Protein AF-A0A7S0NS12-F1 (afdb_monomer)

Solvent-accessible surface area (backbone atoms only — not comparable to full-atom values): 7685 Å² total; per-residue (Å²): 132,83,83,82,68,91,74,90,66,55,72,68,58,45,52,53,52,49,51,52,49,24,55,40,56,76,74,55,41,82,67,61,54,75,78,67,78,67,91,68,91,48,57,59,32,40,36,46,67,47,41,32,70,58,51,67,78,52,72,87,83,45,63,76,35,58,68,46,72,55,83,28,90,47,76,89,50,46,66,65,52,48,64,79,44,43,77,80,51,62,84,40,42,78,48,67,47,46,98,78,50,66,58,40,57,56,48,54,52,53,50,50,52,64,69,64,53,69,83,76,78,86,128

Radius of gyration: 15.43 Å; Cα contacts (8 Å, |Δi|>4): 120; chains: 1; bounding box: 42×34×36 Å

Foldseek 3Di:
DPPPDDDDDDPVRLVVVLQVLLVVQVVPPVPPCVPPVPPLPAREAEEELDALVVVVVHDDDGHNHHYDDPNHPDSVCLLVVCLVCVVVPPSHHYDYDDDPCPSVVVNSVSNVVSNPPDPPDDD

Sequence (123 aa):
PLDRSPSHLTPAAFHEMLASAAACSNGAAARADVLSGRHNSQPIVLLDVRNGYESAIGHFEAEGVVTYRPPLRQFSQLPRWLEQQRASFRGRRVLMYCTGGVRCEAASVLLRDLLSRKAQCDV

Nearest PDB structures (foldseek):
  2lvb-assembly1_A  TM=2.119E-01  e=4.928E+00  synthetic construct

Structure (mmCIF, N/CA/C/O backbone):
data_AF-A0A7S0NS12-F1
#
_entry.id   AF-A0A7S0NS12-F1
#
loop_
_atom_site.group_PDB
_atom_site.id
_atom_site.type_symbol
_atom_site.label_atom_id
_atom_site.label_alt_id
_atom_site.label_comp_id
_atom_site.label_asym_id
_atom_site.label_entity_id
_atom_site.label_seq_id
_atom_site.pdbx_PDB_ins_code
_atom_site.Cartn_x
_atom_site.Cartn_y
_atom_site.Cartn_z
_atom_site.occupancy
_atom_site.B_iso_or_equiv
_atom_site.auth_seq_id
_atom_site.auth_comp_id
_atom_site.auth_asym_id
_atom_site.auth_atom_id
_atom_site.pdbx_PDB_model_num
ATOM 1 N N . PRO A 1 1 ? -18.521 18.161 0.228 1.00 39.12 1 PRO A N 1
ATOM 2 C CA . PRO A 1 1 ? -18.091 16.891 -0.409 1.00 39.12 1 PRO A CA 1
ATOM 3 C C . PRO A 1 1 ? -16.562 16.780 -0.363 1.00 39.12 1 PRO A C 1
ATOM 5 O O . PRO A 1 1 ? -15.884 17.571 -1.004 1.00 39.12 1 PRO A O 1
ATOM 8 N N . LEU A 1 2 ? -16.024 15.886 0.473 1.00 48.78 2 LEU A N 1
ATOM 9 C CA . LEU A 1 2 ? -14.577 15.681 0.588 1.00 48.78 2 LEU A CA 1
ATOM 10 C C . LEU A 1 2 ? -14.034 15.203 -0.761 1.00 48.78 2 LEU A C 1
ATOM 12 O O . LEU A 1 2 ? -14.503 14.190 -1.280 1.00 48.78 2 LEU A O 1
ATOM 16 N N . ASP A 1 3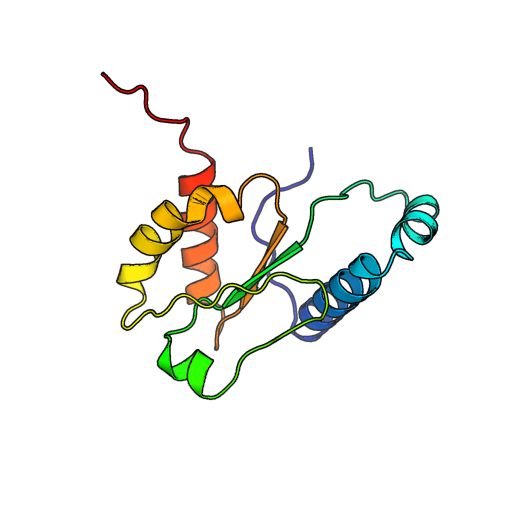 ? -13.083 15.947 -1.317 1.00 58.56 3 ASP A N 1
ATOM 17 C CA . ASP A 1 3 ? -12.350 15.552 -2.511 1.00 58.56 3 ASP A CA 1
ATOM 18 C C . ASP A 1 3 ? -11.680 14.190 -2.257 1.00 58.56 3 ASP A C 1
ATOM 20 O O . ASP A 1 3 ? -10.857 14.042 -1.353 1.00 58.56 3 ASP A O 1
ATOM 24 N N . ARG A 1 4 ? -12.115 13.162 -2.996 1.00 63.84 4 ARG A N 1
ATOM 25 C CA . ARG A 1 4 ? -11.587 11.786 -2.919 1.00 63.84 4 ARG A CA 1
ATOM 26 C C . ARG A 1 4 ? -10.524 11.527 -3.988 1.00 63.84 4 ARG A C 1
ATOM 28 O O . ARG A 1 4 ? -10.234 10.367 -4.296 1.00 63.84 4 ARG A O 1
ATOM 35 N N . SER A 1 5 ? -9.978 12.584 -4.583 1.00 68.62 5 SER A N 1
ATOM 36 C CA . SER A 1 5 ? -8.867 12.476 -5.519 1.00 68.62 5 SER A CA 1
ATOM 37 C C . SER A 1 5 ? -7.624 11.929 -4.806 1.00 68.62 5 SER A C 1
ATOM 39 O O . SER A 1 5 ? -7.412 12.215 -3.624 1.00 68.62 5 SER A O 1
ATOM 41 N N . PRO A 1 6 ? -6.793 11.117 -5.481 1.00 74.38 6 PRO A N 1
ATOM 42 C CA . PRO A 1 6 ? -5.503 10.725 -4.936 1.00 74.38 6 PRO A CA 1
ATOM 43 C C . PRO A 1 6 ? -4.663 11.970 -4.700 1.00 74.38 6 PRO A C 1
ATOM 45 O O . PRO A 1 6 ? -4.483 12.787 -5.600 1.00 74.38 6 PRO A O 1
ATOM 48 N N . SER A 1 7 ? -4.133 12.089 -3.492 1.00 84.75 7 SER A N 1
ATOM 49 C CA . SER A 1 7 ? -3.177 13.126 -3.136 1.00 84.75 7 SER A CA 1
ATOM 50 C C . SER A 1 7 ? -1.798 12.498 -2.996 1.00 84.75 7 SER A C 1
ATOM 52 O O . SER A 1 7 ? -1.625 11.592 -2.174 1.00 84.75 7 SER A O 1
ATOM 54 N N . HIS A 1 8 ? -0.815 12.998 -3.743 1.00 88.38 8 HIS A N 1
ATOM 55 C CA . HIS A 1 8 ? 0.585 12.696 -3.450 1.00 88.38 8 HIS A CA 1
ATOM 56 C C . HIS A 1 8 ? 0.986 13.332 -2.136 1.00 88.38 8 HIS A C 1
ATOM 58 O O . HIS A 1 8 ? 0.721 14.510 -1.898 1.00 88.38 8 HIS A O 1
ATOM 64 N N . LEU A 1 9 ? 1.636 12.542 -1.292 1.00 92.19 9 LEU A N 1
ATOM 65 C CA . LEU A 1 9 ? 2.202 13.011 -0.040 1.00 92.19 9 LEU A CA 1
ATOM 66 C C . LEU A 1 9 ? 3.713 13.110 -0.192 1.00 92.19 9 LEU A C 1
ATOM 68 O O . LEU A 1 9 ? 4.348 12.248 -0.803 1.00 92.19 9 LEU A O 1
ATOM 72 N N . THR A 1 10 ? 4.294 14.145 0.407 1.00 92.31 10 THR A N 1
ATOM 73 C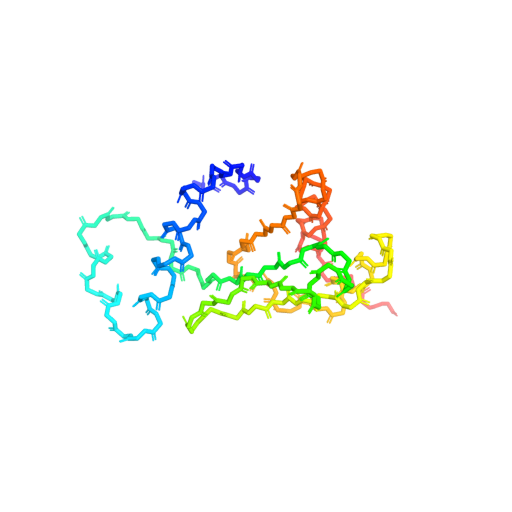 CA . THR A 1 10 ? 5.736 14.160 0.641 1.00 92.31 10 THR A CA 1
ATOM 74 C C . THR A 1 10 ? 6.095 13.036 1.620 1.00 92.31 10 THR A C 1
ATOM 76 O O . THR A 1 10 ? 5.242 12.624 2.414 1.00 92.31 10 THR A O 1
ATOM 79 N N . PRO A 1 11 ? 7.347 12.548 1.626 1.00 93.06 11 PRO A N 1
ATOM 80 C CA . PRO A 1 11 ? 7.774 11.546 2.600 1.00 93.06 11 PRO A CA 1
ATOM 81 C C . PRO A 1 11 ? 7.472 11.960 4.048 1.00 93.06 11 PRO A C 1
ATOM 83 O O . PRO A 1 11 ? 6.914 11.172 4.804 1.00 93.06 11 PRO A O 1
ATOM 86 N N . ALA A 1 12 ? 7.742 13.218 4.413 1.00 93.56 12 ALA A N 1
ATOM 87 C CA . ALA A 1 12 ? 7.439 13.742 5.745 1.00 93.56 12 ALA A CA 1
ATOM 88 C C . ALA A 1 12 ? 5.937 13.661 6.072 1.00 93.56 12 ALA A C 1
ATOM 90 O O . ALA A 1 12 ? 5.562 13.072 7.083 1.00 93.56 12 ALA A O 1
ATOM 91 N N . ALA A 1 13 ? 5.072 14.143 5.172 1.00 92.50 13 ALA A N 1
ATOM 92 C CA . ALA A 1 13 ? 3.623 14.098 5.369 1.00 92.50 13 ALA A CA 1
ATOM 93 C C . ALA A 1 13 ? 3.079 12.659 5.442 1.00 92.50 13 ALA A C 1
ATOM 95 O O . ALA A 1 13 ? 2.125 12.383 6.169 1.00 92.50 13 ALA A O 1
ATOM 96 N N . PHE A 1 14 ? 3.684 11.724 4.702 1.00 93.38 14 PHE A N 1
ATOM 97 C CA . PHE A 1 14 ? 3.353 10.303 4.784 1.00 93.38 14 PHE A CA 1
ATOM 98 C C . PHE A 1 14 ? 3.677 9.734 6.170 1.00 93.38 14 PHE A C 1
ATOM 100 O O . PHE A 1 14 ? 2.823 9.090 6.781 1.00 93.38 14 PHE A O 1
ATOM 107 N N . HIS A 1 15 ? 4.882 10.000 6.683 1.00 92.25 15 HIS A N 1
ATOM 108 C CA . HIS A 1 15 ? 5.299 9.546 8.009 1.00 92.25 15 HIS A CA 1
ATOM 109 C C . HIS A 1 15 ? 4.449 10.164 9.125 1.00 92.25 15 HIS A C 1
ATOM 111 O O . HIS A 1 15 ? 4.010 9.440 10.015 1.00 92.25 15 HIS A O 1
ATOM 117 N N . GLU A 1 16 ? 4.141 11.461 9.049 1.00 91.31 16 GLU A N 1
ATOM 118 C CA . GLU A 1 16 ? 3.244 12.140 9.993 1.00 91.31 16 GLU A CA 1
ATOM 119 C C . GLU A 1 16 ? 1.845 11.517 10.001 1.00 91.31 16 GLU A C 1
ATOM 121 O O . GLU A 1 16 ? 1.277 11.262 11.065 1.00 91.31 16 GLU A O 1
ATOM 126 N N . MET A 1 17 ? 1.291 11.224 8.821 1.00 90.00 17 MET A N 1
ATOM 127 C CA . MET A 1 17 ? -0.026 10.603 8.702 1.00 90.00 17 MET A CA 1
ATOM 128 C C . MET A 1 17 ? -0.037 9.175 9.250 1.00 90.00 17 MET A C 1
ATOM 130 O O . MET A 1 17 ? -0.979 8.800 9.948 1.00 90.00 17 MET A O 1
ATOM 134 N N . LEU A 1 18 ? 1.003 8.390 8.960 1.00 91.31 18 LEU A N 1
ATOM 135 C CA . LEU A 1 18 ? 1.134 7.024 9.457 1.00 91.31 18 LEU A CA 1
ATOM 136 C C . LEU A 1 18 ? 1.316 6.993 10.985 1.00 91.31 18 LEU A C 1
ATOM 138 O O . LEU A 1 18 ? 0.664 6.200 11.660 1.00 91.31 18 LEU A O 1
ATOM 142 N N . ALA A 1 19 ? 2.128 7.898 11.538 1.00 89.81 19 ALA A N 1
ATOM 143 C CA . ALA A 1 19 ? 2.322 8.039 12.981 1.00 89.81 19 ALA A CA 1
ATOM 144 C C . ALA A 1 19 ? 1.042 8.505 13.690 1.00 89.81 19 ALA A C 1
ATOM 146 O O . ALA A 1 19 ? 0.670 7.964 14.731 1.00 89.81 19 ALA A O 1
ATOM 147 N N . SER A 1 20 ? 0.322 9.459 13.092 1.00 87.31 20 SER A N 1
ATOM 148 C CA . SER A 1 20 ? -0.973 9.916 13.605 1.00 87.31 20 SER A CA 1
ATOM 149 C C . SER A 1 20 ? -1.985 8.771 13.634 1.00 87.31 20 SER A C 1
ATOM 151 O O . SER A 1 20 ? -2.675 8.586 14.633 1.00 87.31 20 SER A O 1
ATOM 153 N N . ALA A 1 21 ? -2.045 7.961 12.571 1.00 86.69 21 ALA A N 1
ATOM 154 C CA . ALA A 1 21 ? -2.919 6.793 12.504 1.00 86.69 21 ALA A CA 1
ATOM 155 C C . ALA A 1 21 ? -2.587 5.755 13.590 1.00 86.69 21 ALA A C 1
ATOM 157 O O . ALA A 1 21 ? -3.501 5.228 14.223 1.00 86.69 21 ALA A O 1
ATOM 158 N N . ALA A 1 22 ? -1.297 5.519 13.848 1.00 85.06 22 ALA A N 1
ATOM 159 C CA . ALA A 1 22 ? -0.852 4.616 14.904 1.00 85.06 22 ALA A CA 1
ATOM 160 C C . ALA A 1 22 ? -1.271 5.108 16.298 1.00 85.06 22 ALA A C 1
ATOM 162 O O . ALA A 1 22 ? -1.865 4.359 17.071 1.00 85.06 22 ALA A O 1
ATOM 163 N N . ALA A 1 23 ? -1.076 6.398 16.590 1.00 78.56 23 ALA A N 1
ATOM 164 C CA . ALA A 1 23 ? -1.477 7.002 17.862 1.00 78.56 23 ALA A CA 1
ATOM 165 C C . ALA A 1 23 ? -2.998 6.941 18.111 1.00 78.56 23 ALA A C 1
ATOM 167 O O . ALA A 1 23 ? -3.444 6.879 19.259 1.00 78.56 23 ALA A O 1
ATOM 168 N N . CYS A 1 24 ? -3.809 6.926 17.046 1.00 64.31 24 CYS A N 1
ATOM 169 C CA . CYS A 1 24 ? -5.265 6.861 17.157 1.00 64.31 24 CYS A CA 1
ATOM 170 C C . CYS A 1 24 ? -5.795 5.495 17.611 1.00 64.31 24 CYS A C 1
ATOM 172 O O . CYS A 1 24 ? -6.876 5.432 18.200 1.00 64.31 24 CYS A O 1
ATOM 174 N N . SER A 1 25 ? -5.050 4.418 17.362 1.00 59.50 25 SER A N 1
ATOM 175 C CA . SER A 1 25 ? -5.470 3.046 17.670 1.00 59.50 25 SER A CA 1
ATOM 176 C C . SER A 1 25 ? -5.471 2.717 19.174 1.00 59.50 25 SER A C 1
ATOM 178 O O . SER A 1 25 ? -6.257 1.882 19.615 1.00 59.50 25 SER A O 1
ATOM 180 N N . ASN A 1 26 ? -4.697 3.456 19.979 1.00 51.47 26 ASN A N 1
ATOM 181 C CA . ASN A 1 26 ? -4.532 3.246 21.425 1.00 51.47 26 ASN A CA 1
ATOM 182 C C . ASN A 1 26 ? -5.544 4.027 22.297 1.00 51.47 26 ASN A C 1
ATOM 184 O O . ASN A 1 26 ? -5.263 4.382 23.439 1.00 51.47 26 ASN A O 1
ATOM 188 N N . GLY A 1 27 ? -6.740 4.323 21.772 1.00 46.84 27 GLY A N 1
ATOM 189 C CA . GLY A 1 27 ? -7.849 4.925 22.535 1.00 46.84 27 GLY A CA 1
ATOM 190 C C . GLY A 1 27 ? -7.734 6.430 22.836 1.00 46.84 27 GLY A C 1
ATOM 191 O O . GLY A 1 27 ? -8.658 7.009 23.404 1.00 46.84 27 GLY A O 1
ATOM 192 N N . ALA A 1 28 ? -6.651 7.100 22.426 1.00 46.12 28 ALA A N 1
ATOM 193 C CA . ALA A 1 28 ? -6.423 8.523 22.708 1.00 46.12 28 ALA A CA 1
ATOM 194 C C . ALA A 1 28 ? -7.060 9.494 21.685 1.00 46.12 28 ALA A C 1
ATOM 196 O O . ALA A 1 28 ? -7.269 10.670 21.991 1.00 46.12 28 ALA A O 1
ATOM 197 N N . ALA A 1 29 ? -7.412 9.031 20.480 1.00 47.81 29 ALA A N 1
ATOM 198 C CA . ALA A 1 29 ? -7.855 9.919 19.397 1.00 47.81 29 ALA A CA 1
ATOM 199 C C . ALA A 1 29 ? -9.301 10.412 19.478 1.00 47.81 29 ALA A C 1
ATOM 201 O O . ALA A 1 29 ? -9.632 11.395 18.823 1.00 47.81 29 ALA A O 1
ATOM 202 N N . ALA A 1 30 ? -10.144 9.835 20.337 1.00 46.50 30 ALA A N 1
ATOM 203 C CA . ALA A 1 30 ? -11.478 10.390 20.561 1.00 46.50 30 ALA A CA 1
ATOM 204 C C . ALA A 1 30 ? -11.440 11.803 21.193 1.00 46.50 30 ALA A C 1
ATOM 206 O O . ALA A 1 30 ? -12.425 12.530 21.103 1.00 46.50 30 ALA A O 1
ATOM 207 N N . ARG A 1 31 ? -10.322 12.219 21.824 1.00 41.41 31 ARG A N 1
ATOM 208 C CA . ARG A 1 31 ? -10.216 13.524 22.516 1.00 41.41 31 ARG A CA 1
ATOM 209 C C . ARG A 1 31 ? -9.533 14.633 21.710 1.00 41.41 31 ARG A C 1
ATOM 211 O O . ARG A 1 31 ? -9.839 15.795 21.952 1.00 41.41 31 ARG A O 1
ATOM 218 N N . ALA A 1 32 ? -8.650 14.313 20.764 1.00 46.41 32 ALA A N 1
ATOM 219 C CA . ALA A 1 32 ? -7.971 15.331 19.949 1.00 46.41 32 ALA A CA 1
ATOM 220 C C . ALA A 1 32 ? -8.832 15.822 18.766 1.00 46.41 32 ALA A C 1
ATOM 222 O O . ALA A 1 32 ? -8.734 16.982 18.367 1.00 46.41 32 ALA A O 1
ATOM 223 N N . ASP A 1 33 ? -9.728 14.971 18.255 1.00 45.09 33 ASP A N 1
ATOM 224 C CA . ASP A 1 33 ? -10.567 15.267 17.082 1.00 45.09 33 ASP A CA 1
ATOM 225 C C . ASP A 1 33 ? -11.656 16.326 17.358 1.00 45.09 33 ASP A C 1
ATOM 227 O O . ASP A 1 33 ? -12.122 17.009 16.445 1.00 45.09 33 ASP A O 1
ATOM 231 N N . VAL A 1 34 ? -12.010 16.544 18.633 1.00 49.12 34 VAL A N 1
ATOM 232 C CA . VAL A 1 34 ? -12.976 17.578 19.057 1.00 49.12 34 VAL A CA 1
ATOM 233 C C . VAL A 1 34 ? -12.430 18.999 18.841 1.00 49.12 34 VAL A C 1
ATOM 235 O O . VAL A 1 34 ? -13.210 19.925 18.636 1.00 49.12 34 VAL A O 1
ATOM 238 N N . LEU A 1 35 ? -11.104 19.192 18.826 1.00 49.16 35 LEU A N 1
ATOM 239 C CA . LEU A 1 35 ? -10.487 20.523 18.727 1.00 49.16 35 LEU A CA 1
ATOM 240 C C . LEU A 1 35 ? -10.194 20.995 17.293 1.00 49.16 35 LEU A C 1
ATOM 242 O O . LEU A 1 35 ? -9.990 22.188 17.096 1.00 49.16 35 LEU A O 1
ATOM 246 N N . SER A 1 36 ? -10.173 20.108 16.289 1.00 52.16 36 SER A N 1
ATOM 247 C CA . SER A 1 36 ? -9.740 20.461 14.918 1.00 52.16 36 SER A CA 1
ATOM 248 C C . SER A 1 36 ? -10.834 20.417 13.843 1.00 52.16 36 SER A C 1
ATOM 250 O O . SER A 1 36 ? -10.540 20.672 12.675 1.00 52.16 36 SER A O 1
ATOM 252 N N . GLY A 1 37 ? -12.093 20.113 14.186 1.00 42.28 37 GLY A N 1
ATOM 253 C CA . GLY A 1 37 ? -13.239 20.224 13.262 1.00 42.28 37 GLY A CA 1
ATOM 254 C C . GLY A 1 37 ? -13.153 19.372 11.983 1.00 42.28 37 GLY A C 1
ATOM 255 O O . GLY A 1 37 ? -13.961 19.538 11.069 1.00 42.28 37 GLY A O 1
ATOM 256 N N . ARG A 1 38 ? -12.190 18.447 11.886 1.00 47.00 38 ARG A N 1
ATOM 257 C CA . ARG A 1 38 ? -11.988 17.563 10.733 1.00 47.00 38 ARG A CA 1
ATOM 258 C C . ARG A 1 38 ? -12.593 16.199 11.020 1.00 47.00 38 ARG A C 1
ATOM 260 O O . ARG A 1 38 ? -11.902 15.232 11.290 1.00 47.00 38 ARG A O 1
ATOM 267 N N . HIS A 1 39 ? -13.910 16.128 10.891 1.00 47.03 39 HIS A N 1
ATOM 268 C CA . HIS A 1 39 ? -14.683 14.898 11.029 1.00 47.03 39 HIS A CA 1
ATOM 269 C C . HIS A 1 39 ? -14.436 13.956 9.831 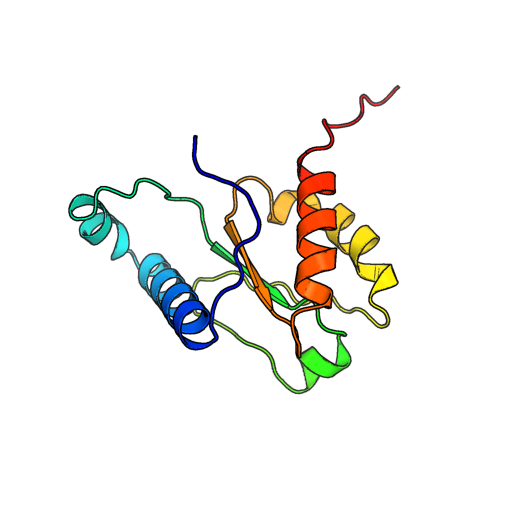1.00 47.03 39 HIS A C 1
ATOM 271 O O . HIS A 1 39 ? -15.253 13.862 8.915 1.00 47.03 39 HIS A O 1
ATOM 277 N N . ASN A 1 40 ? -13.292 13.273 9.780 1.00 51.16 40 ASN A N 1
ATOM 278 C CA . ASN A 1 40 ? -13.078 12.199 8.807 1.00 51.16 40 ASN A CA 1
ATOM 279 C C . ASN A 1 40 ? -12.463 10.971 9.479 1.00 51.16 40 ASN A C 1
ATOM 281 O O . ASN A 1 40 ? -11.346 10.552 9.185 1.00 51.16 40 ASN A O 1
ATOM 285 N N . SER A 1 41 ? -13.256 10.402 10.379 1.00 60.75 41 SER A N 1
ATOM 286 C CA . SER A 1 41 ? -13.023 9.220 11.208 1.00 60.75 41 SER A CA 1
ATOM 287 C C . SER A 1 41 ? -13.040 7.899 10.418 1.00 60.75 41 SER A C 1
ATOM 289 O O . SER A 1 41 ? -13.588 6.896 10.868 1.00 60.75 41 SER A O 1
ATOM 291 N N . GLN A 1 42 ? -12.468 7.881 9.209 1.00 78.56 42 GLN A N 1
ATOM 292 C CA . GLN A 1 42 ? -12.308 6.637 8.454 1.00 78.56 42 GLN A CA 1
ATOM 293 C C . GLN A 1 42 ? -11.021 5.937 8.903 1.00 78.56 42 GLN A C 1
ATOM 295 O O . GLN A 1 42 ? -9.967 6.581 8.915 1.00 78.56 42 GLN A O 1
ATOM 300 N N . PRO A 1 43 ? -11.063 4.632 9.226 1.00 86.94 43 PRO A N 1
ATOM 301 C CA . PRO A 1 43 ? -9.865 3.896 9.602 1.00 86.94 43 PRO A CA 1
ATOM 302 C C . PRO A 1 43 ? -8.858 3.915 8.451 1.00 86.94 43 PRO A C 1
ATOM 304 O O . PRO A 1 43 ? -9.220 3.726 7.282 1.00 86.94 43 PRO A O 1
ATOM 307 N N . ILE A 1 44 ? -7.594 4.159 8.789 1.00 91.38 44 ILE A N 1
ATOM 308 C CA . ILE A 1 44 ? -6.494 4.148 7.828 1.00 91.38 44 ILE A CA 1
ATOM 309 C C . ILE A 1 44 ? -5.971 2.719 7.689 1.00 91.38 44 ILE A C 1
ATOM 311 O O . ILE A 1 44 ? -5.801 2.006 8.676 1.00 91.38 44 ILE A O 1
ATOM 315 N N . VAL A 1 45 ? -5.714 2.305 6.452 1.00 94.56 45 VAL A N 1
ATOM 316 C CA . VAL A 1 45 ? -4.978 1.076 6.136 1.00 94.56 45 VAL A CA 1
ATOM 317 C C . VAL A 1 45 ? -3.765 1.412 5.294 1.00 94.56 45 VAL A C 1
ATOM 319 O O . VAL A 1 45 ? -3.817 2.318 4.460 1.00 94.56 45 VAL A O 1
ATOM 322 N N . LEU A 1 46 ? -2.692 0.662 5.500 1.00 96.31 46 LEU A N 1
ATOM 323 C CA . LEU A 1 46 ? -1.456 0.797 4.753 1.00 96.31 46 LEU A CA 1
ATOM 324 C C . LEU A 1 46 ? -1.391 -0.277 3.659 1.00 96.31 46 LEU A C 1
ATOM 326 O O . LEU A 1 46 ? -1.692 -1.441 3.912 1.00 96.31 46 LEU A O 1
ATOM 330 N N . LEU A 1 47 ? -1.012 0.100 2.441 1.00 97.06 47 LEU A N 1
ATOM 331 C CA . LEU A 1 47 ? -0.890 -0.800 1.295 1.00 97.06 47 LEU A CA 1
ATOM 332 C C . LEU A 1 47 ? 0.485 -0.645 0.632 1.00 97.06 47 LEU A C 1
ATOM 334 O O . LEU A 1 47 ? 0.777 0.375 0.005 1.00 97.06 47 LEU A O 1
ATOM 338 N N . ASP A 1 48 ? 1.314 -1.681 0.727 1.00 97.56 48 ASP A N 1
ATOM 339 C CA . ASP A 1 48 ? 2.558 -1.78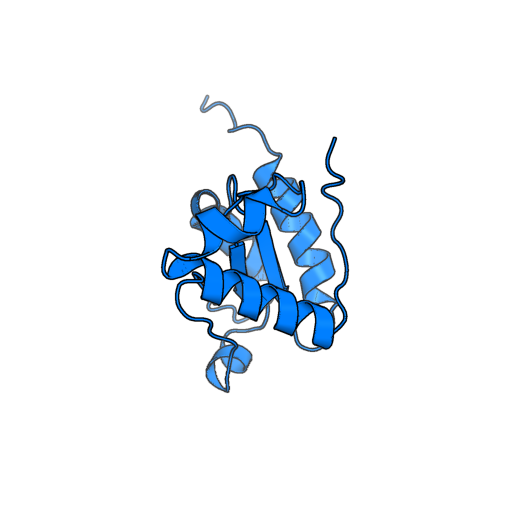3 -0.037 1.00 97.56 48 ASP A CA 1
ATOM 340 C C . ASP A 1 48 ? 2.225 -2.271 -1.451 1.00 97.56 48 ASP A C 1
ATOM 342 O O . ASP A 1 48 ? 1.797 -3.407 -1.622 1.00 97.56 48 ASP A O 1
ATOM 346 N N . VAL A 1 49 ? 2.384 -1.433 -2.478 1.00 96.88 49 VAL A N 1
ATO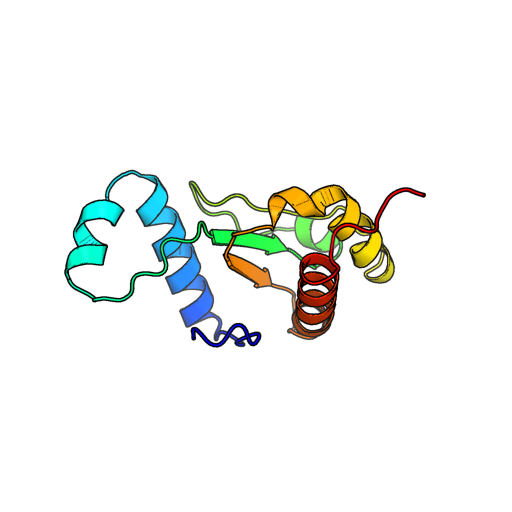M 347 C CA . VAL A 1 49 ? 2.112 -1.834 -3.878 1.00 96.88 49 VAL A CA 1
ATOM 348 C C . VAL A 1 49 ? 3.379 -2.273 -4.619 1.00 96.88 49 VAL A C 1
ATOM 350 O O . VAL A 1 49 ? 3.400 -2.331 -5.854 1.00 96.88 49 VAL A O 1
ATOM 353 N N . ARG A 1 50 ? 4.467 -2.540 -3.888 1.00 97.38 50 ARG A N 1
ATOM 354 C CA . ARG A 1 50 ? 5.692 -3.092 -4.467 1.00 97.38 50 ARG A CA 1
ATOM 355 C C . ARG A 1 50 ? 5.555 -4.586 -4.755 1.00 97.38 50 ARG A C 1
ATOM 357 O O . ARG A 1 50 ? 4.570 -5.230 -4.401 1.00 97.38 50 ARG A O 1
ATOM 364 N N . ASN A 1 51 ? 6.552 -5.142 -5.439 1.00 96.31 51 ASN A N 1
ATOM 365 C CA . ASN A 1 51 ? 6.633 -6.585 -5.605 1.00 96.31 51 ASN A CA 1
ATOM 366 C C . ASN A 1 51 ? 6.983 -7.242 -4.264 1.00 96.31 51 ASN A C 1
ATOM 368 O O . ASN A 1 51 ? 7.693 -6.663 -3.441 1.00 96.31 51 ASN A O 1
ATOM 372 N N . GLY A 1 52 ? 6.561 -8.492 -4.077 1.00 96.62 52 GLY A N 1
ATOM 373 C CA . GLY A 1 52 ? 6.757 -9.224 -2.828 1.00 96.62 52 GLY A CA 1
ATOM 374 C C . GLY A 1 52 ? 8.227 -9.354 -2.418 1.00 96.62 52 GLY A C 1
ATOM 375 O O . GLY A 1 52 ? 8.522 -9.330 -1.228 1.00 96.62 52 GLY A O 1
ATOM 376 N N . TYR A 1 53 ? 9.159 -9.415 -3.378 1.00 95.75 53 TYR A N 1
ATOM 377 C CA . TYR A 1 53 ? 10.593 -9.445 -3.069 1.00 95.75 53 TYR A CA 1
ATOM 378 C C . TYR A 1 53 ? 11.099 -8.119 -2.475 1.00 95.75 53 TYR A C 1
ATOM 380 O O . TYR A 1 53 ? 11.958 -8.142 -1.602 1.00 95.75 53 TYR A O 1
ATOM 388 N N . GLU A 1 54 ? 10.553 -6.968 -2.887 1.00 96.69 54 GLU A N 1
ATOM 389 C CA . GLU A 1 54 ? 10.918 -5.660 -2.318 1.00 96.69 54 GLU A CA 1
ATOM 390 C C . GLU A 1 54 ? 10.391 -5.542 -0.884 1.00 96.69 54 GLU A C 1
ATOM 392 O O . GLU A 1 54 ? 11.100 -5.077 0.006 1.00 96.69 54 GLU A O 1
ATOM 397 N N . SER A 1 55 ? 9.160 -6.004 -0.649 1.00 96.69 55 SER A N 1
ATOM 398 C CA . SER A 1 55 ? 8.539 -6.021 0.679 1.00 96.69 55 SER A CA 1
ATOM 399 C C . SER A 1 55 ? 9.181 -7.028 1.637 1.00 96.69 55 SER A C 1
ATOM 401 O O . SER A 1 55 ? 9.114 -6.834 2.851 1.00 96.69 55 SER A O 1
ATOM 403 N N . ALA A 1 56 ? 9.777 -8.103 1.111 1.00 96.00 56 ALA A N 1
ATOM 404 C CA . ALA A 1 56 ? 10.503 -9.099 1.897 1.00 96.00 56 ALA A CA 1
ATOM 405 C C . ALA A 1 56 ? 11.842 -8.566 2.425 1.00 96.00 56 ALA A C 1
ATOM 407 O O . ALA A 1 56 ? 12.246 -8.948 3.517 1.00 96.00 56 ALA A O 1
ATOM 408 N N . ILE A 1 57 ? 12.498 -7.665 1.683 1.00 96.38 57 ILE A N 1
ATOM 409 C CA . ILE A 1 57 ? 13.716 -6.977 2.145 1.00 96.38 57 ILE A CA 1
ATOM 410 C C . ILE A 1 57 ? 13.388 -6.033 3.310 1.00 96.38 57 ILE A C 1
ATOM 412 O O . ILE A 1 57 ? 14.152 -5.928 4.263 1.00 96.38 57 ILE A O 1
ATOM 416 N N . GLY A 1 58 ? 12.243 -5.352 3.242 1.00 95.31 58 GLY A N 1
ATOM 417 C CA . GLY A 1 58 ? 11.759 -4.475 4.302 1.00 95.31 58 GLY A CA 1
ATOM 418 C C . GLY A 1 58 ? 10.496 -3.739 3.879 1.00 95.31 58 GLY A C 1
ATOM 419 O O . GLY A 1 58 ? 10.244 -3.544 2.688 1.00 95.31 58 GLY A O 1
ATOM 420 N N . HIS A 1 59 ? 9.680 -3.336 4.843 1.00 95.88 59 HIS A N 1
ATOM 421 C CA . HIS A 1 59 ? 8.416 -2.639 4.618 1.00 95.88 59 HIS A CA 1
ATOM 422 C C . HIS A 1 59 ? 8.069 -1.774 5.828 1.00 95.88 59 HIS A C 1
ATOM 424 O O . HIS A 1 59 ? 8.659 -1.926 6.895 1.00 95.88 59 HIS A O 1
ATOM 430 N N . PHE A 1 60 ? 7.129 -0.851 5.644 1.00 95.25 60 PHE A N 1
ATOM 431 C CA . PHE A 1 60 ? 6.626 -0.048 6.748 1.00 95.25 60 PHE A CA 1
ATOM 432 C C . PHE A 1 60 ? 5.611 -0.850 7.556 1.00 95.25 60 PHE A C 1
ATOM 434 O O . PHE A 1 60 ? 4.745 -1.514 6.988 1.00 95.25 60 PHE A O 1
ATOM 441 N N . GLU A 1 61 ? 5.698 -0.727 8.873 1.00 92.19 61 GLU A N 1
ATOM 442 C CA . GLU A 1 61 ? 4.697 -1.202 9.818 1.00 92.19 61 GLU A CA 1
ATOM 443 C C . GLU A 1 61 ? 4.370 -0.063 10.780 1.00 92.19 61 GLU A C 1
ATOM 445 O O . GLU A 1 61 ? 5.217 0.782 11.080 1.00 92.19 61 GLU A O 1
ATOM 450 N N . ALA A 1 62 ? 3.125 -0.021 11.238 1.00 89.69 62 ALA A N 1
ATOM 451 C CA . ALA A 1 62 ? 2.678 0.937 12.230 1.00 89.69 62 ALA A CA 1
ATOM 452 C C . ALA A 1 62 ? 1.674 0.257 13.157 1.00 89.69 62 ALA A C 1
ATOM 454 O O . ALA A 1 62 ? 0.744 -0.411 12.700 1.00 89.69 62 ALA A O 1
ATOM 455 N N . GLU A 1 63 ? 1.885 0.409 14.460 1.00 89.06 63 GLU A N 1
ATOM 456 C CA . GLU A 1 63 ? 1.054 -0.225 15.478 1.00 89.06 63 GLU A CA 1
ATOM 457 C C . GLU A 1 63 ? -0.411 0.200 15.322 1.00 89.06 63 GLU A C 1
ATOM 459 O O . GLU A 1 63 ? -0.716 1.371 15.101 1.00 89.06 63 GLU A O 1
ATOM 464 N N . GLY A 1 64 ? -1.321 -0.775 15.355 1.00 86.38 64 GLY A N 1
ATOM 465 C CA . GLY A 1 64 ? -2.756 -0.540 15.189 1.00 86.38 64 GLY A CA 1
ATOM 466 C C . GLY A 1 64 ? -3.206 -0.081 13.796 1.00 86.38 64 GLY A C 1
ATOM 467 O O . GLY A 1 64 ? -4.395 0.172 13.597 1.00 86.38 64 GLY A O 1
ATOM 468 N N . VAL A 1 65 ? -2.305 -0.033 12.807 1.00 92.50 65 VAL A N 1
ATOM 469 C CA . VAL A 1 65 ? -2.640 0.191 11.395 1.00 92.50 65 VAL A CA 1
ATOM 470 C C . VAL A 1 65 ? -2.489 -1.118 10.630 1.00 92.50 65 VAL A C 1
ATOM 472 O O . VAL A 1 65 ? -1.401 -1.679 10.503 1.00 92.50 65 VAL A O 1
ATOM 475 N N . VAL A 1 66 ? -3.593 -1.607 10.062 1.00 93.94 66 VAL A N 1
ATOM 476 C CA . VAL A 1 66 ? -3.555 -2.820 9.237 1.00 93.94 66 VAL A CA 1
ATOM 477 C C . VAL A 1 66 ? -2.734 -2.550 7.980 1.00 93.94 66 VAL A C 1
ATOM 479 O O . VAL A 1 66 ? -3.063 -1.652 7.200 1.00 93.94 66 VAL A O 1
ATOM 482 N N . THR A 1 67 ? -1.694 -3.360 7.778 1.00 95.19 67 THR A N 1
ATOM 483 C CA . THR A 1 67 ? -0.790 -3.265 6.631 1.00 95.19 67 THR A CA 1
ATOM 484 C C . THR A 1 67 ? -0.988 -4.448 5.691 1.00 95.19 67 THR A C 1
ATOM 486 O O . THR A 1 67 ? -0.855 -5.606 6.083 1.00 95.19 67 THR A O 1
ATOM 489 N N . TYR A 1 68 ? -1.280 -4.156 4.428 1.00 97.00 68 TYR A N 1
ATOM 490 C CA . TYR A 1 68 ? -1.414 -5.139 3.364 1.00 97.00 68 TYR A CA 1
ATOM 491 C C . TYR A 1 68 ? -0.165 -5.156 2.487 1.00 97.00 68 TYR A C 1
ATOM 493 O O . TYR A 1 68 ? 0.247 -4.128 1.950 1.00 97.00 68 TYR A O 1
ATOM 501 N N . ARG A 1 69 ? 0.404 -6.352 2.307 1.00 96.69 69 ARG A N 1
ATOM 502 C CA . ARG A 1 69 ? 1.564 -6.615 1.445 1.00 96.69 69 ARG A CA 1
ATOM 503 C C . ARG A 1 69 ? 1.211 -7.716 0.449 1.00 96.69 69 ARG A C 1
ATOM 505 O O . ARG A 1 69 ? 1.353 -8.898 0.767 1.00 96.69 69 ARG A O 1
ATOM 512 N N . PRO A 1 70 ? 0.681 -7.360 -0.727 1.00 96.00 70 PRO A N 1
ATOM 513 C CA . PRO A 1 70 ? 0.326 -8.322 -1.754 1.00 96.00 70 PRO A CA 1
ATOM 514 C C . PRO A 1 70 ? 1.578 -9.101 -2.203 1.00 96.00 70 PRO A C 1
ATOM 516 O O . PRO A 1 70 ? 2.600 -8.486 -2.511 1.00 96.00 70 PRO A O 1
ATOM 519 N N . PRO A 1 71 ? 1.539 -10.444 -2.278 1.00 95.62 71 PRO A N 1
ATOM 520 C CA . PRO A 1 71 ? 2.688 -11.254 -2.683 1.00 95.62 71 PRO A CA 1
ATOM 521 C C . PRO A 1 71 ? 2.867 -11.247 -4.214 1.00 95.62 71 PRO A C 1
ATOM 523 O O . PRO 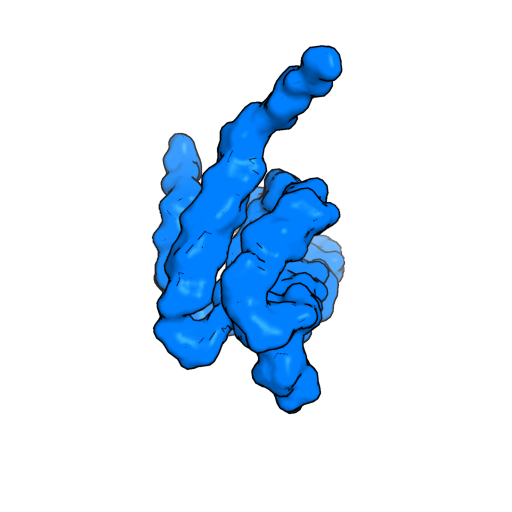A 1 71 ? 2.812 -12.286 -4.872 1.00 95.62 71 PRO A O 1
A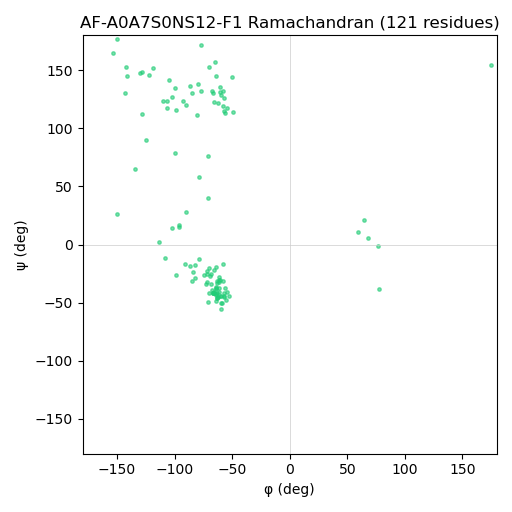TOM 526 N N . LEU A 1 72 ? 3.036 -10.061 -4.808 1.00 95.50 72 LEU A N 1
ATOM 527 C CA . LEU A 1 72 ? 3.118 -9.892 -6.261 1.00 95.50 72 LEU A CA 1
ATOM 528 C C . LEU A 1 72 ? 4.490 -10.316 -6.778 1.00 95.50 72 LEU A C 1
ATOM 530 O O . LEU A 1 72 ? 5.521 -9.856 -6.286 1.00 95.50 72 LEU A O 1
ATOM 534 N N . ARG A 1 73 ? 4.510 -11.122 -7.839 1.00 96.44 73 ARG A N 1
ATOM 535 C CA . ARG A 1 73 ? 5.703 -11.276 -8.685 1.00 96.44 73 ARG A CA 1
ATOM 536 C C . ARG A 1 73 ? 5.771 -10.189 -9.754 1.00 96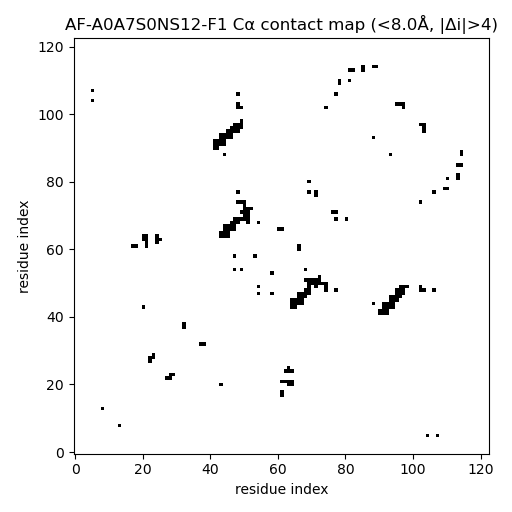.44 73 ARG A C 1
ATOM 538 O O . ARG A 1 73 ? 6.860 -9.801 -10.158 1.00 96.44 73 ARG A O 1
ATOM 545 N N . GLN A 1 74 ? 4.611 -9.728 -10.219 1.00 95.50 74 GLN A N 1
ATOM 546 C CA . GLN A 1 74 ? 4.469 -8.704 -11.251 1.00 95.50 74 GLN A CA 1
ATOM 547 C C . GLN A 1 74 ? 3.303 -7.775 -10.905 1.00 95.50 74 GLN A C 1
ATOM 549 O O . GLN A 1 74 ? 2.269 -8.229 -10.415 1.00 95.50 74 GLN A O 1
ATOM 554 N N . PHE A 1 75 ? 3.427 -6.485 -11.226 1.00 95.12 75 PHE A N 1
ATOM 555 C CA . PHE A 1 75 ? 2.389 -5.487 -10.937 1.00 95.12 75 PHE A CA 1
ATOM 556 C C . PHE A 1 75 ? 1.042 -5.791 -11.619 1.00 95.12 75 PHE A C 1
ATOM 558 O O . PHE A 1 75 ? -0.010 -5.508 -11.055 1.00 95.12 75 PHE A O 1
ATOM 565 N N . SER A 1 76 ? 1.053 -6.443 -12.785 1.00 95.56 76 SER A N 1
ATOM 566 C CA . SER A 1 76 ? -0.151 -6.896 -13.504 1.00 95.56 76 SER A CA 1
ATOM 567 C C . SER A 1 76 ? -1.045 -7.844 -12.691 1.00 95.56 76 SER A C 1
ATOM 569 O O . SER A 1 76 ? -2.211 -8.028 -13.028 1.00 95.56 76 SER A O 1
ATOM 571 N N . GLN A 1 77 ? -0.526 -8.434 -11.611 1.00 97.12 77 GLN A N 1
ATOM 572 C CA . GLN A 1 77 ? -1.272 -9.304 -10.700 1.00 97.12 77 GLN A CA 1
ATOM 573 C C . GLN A 1 77 ? -2.074 -8.517 -9.651 1.00 97.12 77 GLN A C 1
ATOM 575 O O . GLN A 1 77 ? -3.005 -9.066 -9.057 1.00 97.12 77 GLN A O 1
ATOM 580 N N . LEU A 1 78 ? -1.747 -7.235 -9.433 1.00 96.69 78 LEU A N 1
ATOM 581 C CA . LEU A 1 78 ? -2.383 -6.386 -8.425 1.00 96.69 78 LEU A CA 1
ATOM 582 C C . LEU A 1 78 ? -3.912 -6.278 -8.590 1.00 96.69 78 LEU A C 1
ATOM 584 O O . LEU A 1 78 ? -4.592 -6.438 -7.579 1.00 96.69 78 LEU A O 1
ATOM 588 N N . PRO A 1 79 ? -4.494 -6.071 -9.793 1.00 96.06 79 PRO A N 1
ATOM 589 C CA . PRO A 1 79 ? -5.948 -5.956 -9.943 1.00 96.06 79 PRO A CA 1
ATOM 590 C C . PRO A 1 79 ? -6.703 -7.177 -9.408 1.00 96.06 79 PRO A C 1
ATOM 592 O O . PRO A 1 79 ? -7.669 -7.038 -8.662 1.00 96.06 79 PRO A O 1
ATOM 595 N N . ARG A 1 80 ? -6.216 -8.385 -9.722 1.00 96.44 80 ARG A N 1
ATOM 596 C CA . ARG A 1 80 ? -6.815 -9.637 -9.241 1.00 96.44 80 ARG A CA 1
ATOM 597 C C . ARG A 1 80 ? -6.735 -9.746 -7.719 1.00 96.44 80 ARG A C 1
ATOM 599 O O . ARG A 1 80 ? -7.696 -10.178 -7.088 1.00 96.44 80 ARG A O 1
ATOM 606 N N . TRP A 1 81 ? -5.603 -9.358 -7.137 1.00 96.88 81 TRP A N 1
ATOM 607 C CA . TRP A 1 81 ? -5.423 -9.366 -5.687 1.00 96.88 81 TRP A CA 1
ATOM 608 C C . TRP A 1 81 ? -6.345 -8.351 -4.990 1.00 96.88 81 TRP A C 1
ATOM 610 O O . TRP A 1 81 ? -6.959 -8.673 -3.974 1.00 96.88 81 TRP A O 1
ATOM 620 N N . LEU A 1 82 ? -6.506 -7.150 -5.560 1.00 96.19 82 LEU A N 1
ATOM 621 C CA . LEU A 1 82 ? -7.405 -6.121 -5.028 1.00 96.19 82 LEU A CA 1
ATOM 622 C C . LEU A 1 82 ? -8.874 -6.557 -5.052 1.00 96.19 82 LEU A C 1
ATOM 624 O O . LEU A 1 82 ? -9.593 -6.254 -4.104 1.00 96.19 82 LEU A O 1
ATOM 628 N N . GLU A 1 83 ? -9.318 -7.297 -6.073 1.00 94.94 83 GLU A N 1
ATOM 629 C CA . GLU A 1 83 ? -10.687 -7.837 -6.119 1.00 94.94 83 GLU A CA 1
ATOM 630 C C . GLU A 1 83 ? -10.929 -8.846 -4.993 1.00 94.94 83 GLU A C 1
ATOM 632 O O . GLU A 1 83 ? -11.931 -8.763 -4.286 1.00 94.94 83 GLU A O 1
ATOM 637 N N . GLN A 1 84 ? -9.965 -9.735 -4.741 1.00 95.38 84 GLN A N 1
ATOM 638 C CA . GLN A 1 84 ? -10.040 -10.697 -3.636 1.00 95.38 84 GLN A CA 1
ATOM 639 C C . GLN A 1 84 ? -10.069 -10.010 -2.264 1.00 95.38 84 GLN A C 1
ATOM 641 O O . GLN A 1 84 ? -10.681 -10.515 -1.327 1.00 95.38 84 GLN A O 1
ATOM 646 N N . GLN A 1 85 ? -9.419 -8.852 -2.142 1.00 94.69 85 GLN A N 1
ATOM 647 C CA . GLN A 1 85 ? -9.318 -8.077 -0.904 1.00 94.69 85 GLN A CA 1
ATOM 648 C C . GLN A 1 85 ? -10.266 -6.877 -0.866 1.00 94.69 85 GLN A C 1
ATOM 650 O O . GLN A 1 85 ? -10.139 -5.999 -0.017 1.00 94.69 85 GLN A O 1
ATOM 655 N N . ARG A 1 86 ? -11.252 -6.821 -1.761 1.00 93.12 86 ARG A N 1
ATOM 656 C CA . ARG A 1 86 ? -12.118 -5.655 -1.949 1.00 93.12 86 ARG A CA 1
ATOM 657 C C . ARG A 1 86 ? -12.813 -5.186 -0.672 1.00 93.12 86 ARG A C 1
ATOM 659 O O . ARG A 1 86 ? -12.915 -3.983 -0.424 1.00 93.12 86 ARG A O 1
ATOM 666 N N . ALA A 1 87 ? -13.287 -6.130 0.139 1.00 92.06 87 ALA A N 1
ATOM 667 C CA . ALA A 1 87 ? -13.952 -5.841 1.407 1.00 92.06 87 ALA A CA 1
ATOM 668 C C . ALA A 1 87 ? -13.027 -5.112 2.400 1.00 92.06 87 ALA A C 1
ATOM 670 O O . ALA A 1 87 ? -13.488 -4.244 3.137 1.00 92.06 87 ALA A O 1
ATOM 671 N N . SER A 1 88 ? -11.722 -5.391 2.356 1.00 91.88 88 SER A N 1
ATOM 672 C CA . SER A 1 88 ? -10.705 -4.808 3.236 1.00 91.88 88 SER A CA 1
ATOM 673 C C . SER A 1 88 ? -10.508 -3.301 3.044 1.00 91.88 88 SER A C 1
ATOM 675 O O . SER A 1 88 ? -10.031 -2.627 3.955 1.00 91.88 88 SER A O 1
ATOM 677 N N . PHE A 1 89 ? -10.882 -2.761 1.880 1.00 92.69 89 PHE A N 1
ATOM 678 C CA . PHE A 1 89 ? -10.662 -1.354 1.522 1.00 92.69 89 PHE A CA 1
ATOM 679 C C . PHE A 1 89 ? -11.943 -0.507 1.516 1.00 92.69 89 PHE A C 1
ATOM 681 O O . PHE A 1 89 ? -11.873 0.721 1.447 1.00 92.69 89 PHE A O 1
ATOM 688 N N . ARG A 1 90 ? -13.127 -1.127 1.596 1.00 90.69 90 ARG A N 1
ATOM 689 C CA . ARG A 1 90 ? -14.402 -0.394 1.620 1.00 90.69 90 ARG A CA 1
ATOM 690 C C . ARG A 1 90 ? -14.534 0.430 2.900 1.00 90.69 90 ARG A C 1
ATOM 692 O O . ARG A 1 90 ? -14.355 -0.087 3.995 1.00 90.69 90 ARG A O 1
ATOM 699 N N . GLY A 1 91 ? -14.881 1.711 2.747 1.00 87.06 91 GLY A N 1
ATOM 700 C CA . GLY A 1 91 ? -15.052 2.626 3.882 1.00 87.06 91 GLY A CA 1
ATOM 701 C C . GLY A 1 91 ? -13.760 2.876 4.662 1.00 87.06 91 GLY A C 1
ATOM 702 O O . GLY A 1 91 ? -13.814 3.245 5.824 1.00 87.06 91 GLY A O 1
ATOM 703 N N . ARG A 1 92 ? -12.592 2.640 4.057 1.00 89.75 92 ARG A N 1
ATOM 704 C CA . ARG A 1 92 ? -11.295 2.897 4.686 1.00 89.75 92 ARG A CA 1
ATOM 705 C C . ARG A 1 92 ? -10.519 3.923 3.886 1.00 89.75 92 ARG A C 1
ATOM 707 O O . ARG A 1 92 ? -10.682 4.039 2.670 1.00 89.75 92 ARG A O 1
ATOM 714 N N . ARG A 1 93 ? -9.651 4.663 4.567 1.00 90.94 93 ARG A N 1
ATOM 715 C CA . ARG A 1 93 ? -8.700 5.560 3.916 1.00 90.94 93 ARG A CA 1
ATOM 716 C C . ARG A 1 93 ? -7.418 4.776 3.644 1.00 90.94 93 ARG A C 1
ATOM 718 O O . ARG A 1 93 ? -6.811 4.246 4.566 1.00 90.94 93 ARG A O 1
ATOM 725 N N . VAL A 1 94 ? -7.031 4.661 2.377 1.00 93.38 94 VAL A N 1
ATOM 726 C CA . VAL A 1 94 ? -5.887 3.831 1.976 1.00 93.38 94 VAL A CA 1
ATOM 727 C C . VAL A 1 94 ? -4.659 4.704 1.795 1.00 93.38 94 VAL A C 1
ATOM 729 O O . VAL A 1 94 ? -4.623 5.557 0.910 1.00 93.38 94 VAL A O 1
ATOM 732 N N . LEU A 1 95 ? -3.658 4.476 2.635 1.00 95.06 95 LEU A N 1
ATOM 733 C CA . LEU A 1 95 ? -2.324 5.029 2.489 1.00 95.06 95 LEU A CA 1
ATOM 734 C C . LEU A 1 95 ? -1.480 4.006 1.723 1.00 95.06 95 LEU A C 1
ATOM 736 O O . LEU A 1 95 ? -1.400 2.852 2.129 1.00 95.06 95 LEU A O 1
ATOM 740 N N . MET A 1 96 ? -0.885 4.393 0.598 1.00 95.56 96 MET A N 1
ATOM 741 C CA . MET A 1 96 ? -0.123 3.474 -0.254 1.00 95.56 96 MET A CA 1
ATOM 742 C C . MET A 1 96 ? 1.265 4.014 -0.559 1.00 95.56 96 MET A C 1
ATOM 744 O O . MET A 1 96 ? 1.449 5.226 -0.661 1.00 95.56 96 MET A O 1
ATOM 748 N N . TYR A 1 97 ? 2.233 3.119 -0.731 1.00 97.00 97 TYR A N 1
ATOM 749 C CA . TYR A 1 97 ? 3.601 3.503 -1.066 1.00 97.00 97 TYR A CA 1
ATOM 750 C C . TYR A 1 97 ? 4.250 2.531 -2.048 1.00 97.00 97 TYR A C 1
ATOM 752 O O . TYR A 1 97 ? 3.922 1.346 -2.126 1.00 97.00 97 TYR A O 1
ATOM 760 N N . CYS A 1 98 ? 5.204 3.063 -2.807 1.00 95.31 98 CYS A N 1
ATOM 761 C CA . CYS A 1 98 ? 6.106 2.302 -3.652 1.00 95.31 98 CYS A CA 1
ATOM 762 C C . CYS A 1 98 ? 7.442 3.038 -3.766 1.00 95.31 98 CYS A C 1
ATOM 764 O O . CYS A 1 98 ? 7.586 4.145 -3.258 1.00 95.31 98 CYS A O 1
ATOM 766 N N . THR A 1 99 ? 8.412 2.443 -4.453 1.00 93.69 99 THR A N 1
ATOM 767 C CA . THR A 1 99 ? 9.780 2.977 -4.556 1.00 93.69 99 THR A CA 1
ATOM 768 C C . THR A 1 99 ? 9.862 4.357 -5.222 1.00 93.69 99 THR A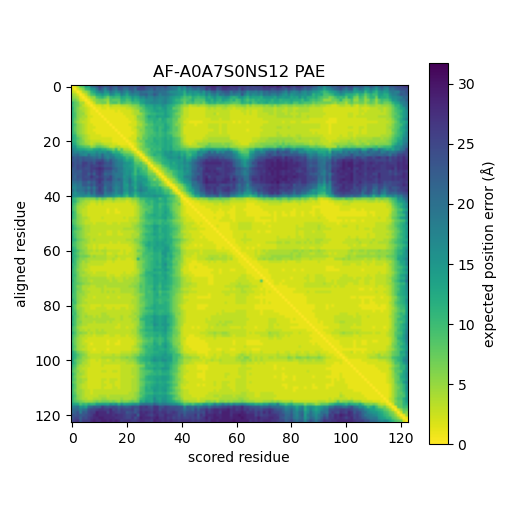 C 1
ATOM 770 O O . THR A 1 99 ? 10.743 5.133 -4.882 1.00 93.69 99 THR A O 1
ATOM 773 N N . GLY A 1 100 ? 8.958 4.677 -6.159 1.00 91.31 100 GLY A N 1
ATOM 774 C CA . GLY A 1 100 ? 9.058 5.893 -6.986 1.00 91.31 100 GLY A CA 1
ATOM 775 C C . GLY A 1 100 ? 7.724 6.485 -7.450 1.00 91.31 100 GLY A C 1
ATOM 776 O O . GLY A 1 100 ? 7.655 7.087 -8.512 1.00 91.31 100 GLY A O 1
ATOM 777 N N . GLY A 1 101 ? 6.633 6.256 -6.720 1.00 92.12 101 GLY A N 1
ATOM 778 C CA . GLY A 1 101 ? 5.304 6.827 -7.000 1.00 92.12 101 GLY A CA 1
ATOM 779 C C . GLY A 1 101 ? 4.491 6.177 -8.132 1.00 92.12 101 GLY A C 1
ATOM 780 O O . GLY A 1 101 ? 3.291 5.978 -7.964 1.00 92.12 101 GLY A O 1
ATOM 781 N N . VAL A 1 102 ? 5.105 5.762 -9.247 1.00 94.38 102 VAL A N 1
ATOM 782 C CA . VAL A 1 102 ? 4.375 5.325 -10.465 1.00 94.38 102 VAL A CA 1
ATOM 783 C C . VAL A 1 102 ? 3.368 4.185 -10.242 1.00 94.38 102 VAL A C 1
ATOM 785 O O . VAL A 1 102 ? 2.279 4.180 -10.813 1.00 94.38 102 VAL A O 1
ATOM 788 N N . ARG A 1 103 ? 3.689 3.219 -9.371 1.00 95.94 103 ARG A N 1
ATOM 789 C CA . ARG A 1 103 ? 2.769 2.117 -9.041 1.00 95.94 103 ARG A CA 1
ATOM 790 C C . ARG A 1 103 ? 1.605 2.587 -8.176 1.00 95.94 103 ARG A C 1
ATOM 792 O O . ARG A 1 103 ? 0.503 2.080 -8.349 1.00 95.94 103 ARG A O 1
ATOM 799 N N . CYS A 1 104 ? 1.830 3.556 -7.289 1.00 95.88 104 CYS A N 1
ATOM 800 C CA . CYS A 1 104 ? 0.769 4.150 -6.477 1.00 95.88 104 CYS A CA 1
ATOM 801 C C . CYS A 1 104 ? -0.253 4.872 -7.356 1.00 95.88 104 CYS A C 1
ATOM 803 O O . CYS A 1 104 ? -1.448 4.755 -7.115 1.00 95.88 104 CYS A O 1
ATOM 805 N N . GLU A 1 105 ? 0.199 5.549 -8.411 1.00 94.44 105 GLU A N 1
ATOM 806 C CA . GLU A 1 105 ? -0.688 6.241 -9.350 1.00 94.44 105 GLU A CA 1
ATOM 807 C C . GLU A 1 105 ? -1.670 5.278 -10.003 1.00 94.44 105 GLU A C 1
ATOM 809 O O . GLU A 1 105 ? -2.888 5.423 -9.862 1.00 94.44 105 GLU A O 1
ATOM 814 N N . ALA A 1 106 ? -1.136 4.229 -10.631 1.00 94.38 106 ALA A N 1
ATOM 815 C CA . ALA A 1 106 ? -1.942 3.205 -11.274 1.00 94.38 106 ALA A CA 1
ATOM 816 C C . ALA A 1 106 ? -2.827 2.461 -10.259 1.00 94.38 106 ALA A C 1
ATOM 818 O O . ALA A 1 106 ? -4.025 2.287 -10.486 1.00 94.38 106 ALA A O 1
ATOM 819 N N . ALA A 1 107 ? -2.269 2.069 -9.109 1.00 95.62 107 ALA A N 1
ATOM 820 C CA . ALA A 1 107 ? -3.005 1.376 -8.056 1.00 95.62 107 ALA A CA 1
ATOM 821 C C . ALA A 1 107 ? -4.158 2.217 -7.491 1.00 95.62 107 ALA A C 1
ATOM 823 O O . ALA A 1 107 ? -5.230 1.676 -7.226 1.00 95.62 107 ALA A O 1
ATOM 824 N N . SER A 1 108 ? -3.980 3.534 -7.346 1.00 94.06 108 SER A N 1
ATOM 825 C CA . SER A 1 108 ? -5.026 4.431 -6.846 1.00 94.06 108 SER A CA 1
ATOM 826 C C . SER A 1 108 ? -6.233 4.485 -7.783 1.00 94.06 108 SER A C 1
ATOM 828 O O . SER A 1 108 ? -7.369 4.572 -7.315 1.00 94.06 108 SER A O 1
ATOM 830 N N . VAL A 1 109 ? -5.999 4.447 -9.100 1.00 93.31 109 VAL A N 1
ATOM 831 C CA . VAL A 1 109 ? -7.054 4.422 -10.119 1.00 93.31 109 VAL A CA 1
ATOM 832 C C . VAL A 1 109 ? -7.754 3.070 -10.091 1.00 93.31 109 VAL A C 1
ATOM 834 O O . VAL A 1 109 ? -8.976 3.032 -9.971 1.00 93.31 109 VAL A O 1
ATOM 837 N N . LEU A 1 110 ? -6.983 1.977 -10.108 1.00 94.06 110 LEU A N 1
ATOM 838 C CA . LEU A 1 110 ? -7.505 0.609 -10.044 1.00 94.06 110 LEU A CA 1
ATOM 839 C C . LEU A 1 110 ? -8.398 0.400 -8.821 1.00 94.06 110 LEU A C 1
ATOM 841 O O . LEU A 1 110 ? -9.509 -0.107 -8.940 1.00 94.06 110 LEU A O 1
ATOM 845 N N . LEU A 1 111 ? -7.936 0.824 -7.644 1.00 93.94 111 LEU A N 1
ATOM 846 C CA . LEU A 1 111 ? -8.681 0.661 -6.405 1.00 93.94 111 LEU A CA 1
ATOM 847 C C . LEU A 1 111 ? -9.961 1.505 -6.390 1.00 93.94 111 LEU A C 1
ATOM 849 O O . LEU A 1 111 ? -11.006 1.020 -5.963 1.00 93.94 111 LEU A O 1
ATOM 853 N N . ARG A 1 112 ? -9.912 2.753 -6.871 1.00 91.69 112 ARG A N 1
ATOM 854 C CA . ARG A 1 112 ? -11.111 3.603 -6.964 1.00 91.69 112 ARG A CA 1
ATOM 855 C C . ARG A 1 112 ? -12.142 3.017 -7.914 1.00 91.69 112 ARG A C 1
ATOM 857 O O . ARG A 1 112 ? -13.314 2.958 -7.550 1.00 91.69 112 ARG A O 1
ATOM 864 N N . ASP A 1 113 ? -11.715 2.575 -9.089 1.00 92.25 113 ASP A N 1
ATOM 865 C CA . ASP A 1 113 ? -12.585 1.935 -10.071 1.00 92.25 113 ASP A CA 1
ATOM 866 C C . ASP A 1 113 ? -13.241 0.677 -9.479 1.00 92.25 113 ASP A C 1
ATOM 868 O O . ASP A 1 113 ? -14.466 0.565 -9.424 1.00 92.25 113 ASP A O 1
ATOM 872 N N . LEU A 1 114 ? -12.433 -0.204 -8.887 1.00 91.44 114 LEU A N 1
ATOM 873 C CA . LEU A 1 114 ? -12.881 -1.421 -8.216 1.00 91.44 114 LEU A CA 1
ATOM 874 C C . LEU A 1 114 ? -13.892 -1.150 -7.091 1.00 91.44 114 LEU A C 1
ATOM 876 O O . LEU A 1 114 ? -14.905 -1.840 -6.965 1.00 91.44 114 LEU A O 1
ATOM 880 N N . LEU A 1 115 ? -13.673 -0.118 -6.276 1.00 90.06 115 LEU A N 1
ATOM 881 C CA . LEU A 1 115 ? -14.603 0.257 -5.208 1.00 90.06 115 LEU A CA 1
ATOM 882 C C . LEU A 1 115 ? -15.870 0.957 -5.725 1.00 90.06 115 LEU A C 1
ATOM 884 O O . LEU A 1 115 ? -16.906 0.851 -5.070 1.00 90.06 115 LEU A O 1
ATOM 888 N N . SER A 1 116 ? -15.808 1.616 -6.885 1.00 86.69 116 SER A N 1
ATOM 889 C CA . SER A 1 116 ? -16.931 2.354 -7.487 1.00 86.69 116 SER A CA 1
ATOM 890 C C . SER A 1 116 ? -17.871 1.472 -8.309 1.00 86.69 116 SER A C 1
ATOM 892 O O . SER A 1 116 ? -19.044 1.812 -8.464 1.00 86.69 116 SER A O 1
ATOM 894 N N . ARG A 1 117 ? -17.400 0.320 -8.807 1.00 77.88 117 ARG A N 1
ATOM 895 C CA . ARG A 1 117 ? -18.253 -0.688 -9.454 1.00 77.88 117 ARG A CA 1
ATOM 896 C C . ARG A 1 117 ? -19.369 -1.094 -8.479 1.00 77.88 117 ARG A C 1
ATOM 898 O O . ARG A 1 117 ? -19.078 -1.697 -7.445 1.00 77.88 117 ARG A O 1
ATOM 905 N N . LYS A 1 118 ? -20.642 -0.779 -8.762 1.00 54.00 118 LYS A N 1
ATOM 906 C CA . LYS A 1 118 ? -21.781 -1.376 -8.028 1.00 54.00 118 LYS A CA 1
ATOM 907 C C . LYS A 1 118 ? -21.588 -2.895 -8.012 1.00 54.00 118 LYS A C 1
ATOM 909 O O . LYS A 1 118 ? -21.037 -3.436 -8.968 1.00 54.00 118 LYS A O 1
ATOM 914 N N . ALA A 1 119 ? -21.965 -3.560 -6.916 1.00 53.19 119 ALA A N 1
ATOM 915 C CA . ALA A 1 119 ? -22.013 -5.020 -6.901 1.00 53.19 119 ALA A CA 1
ATOM 916 C C . ALA A 1 119 ? -22.793 -5.448 -8.151 1.00 53.19 119 ALA A C 1
ATOM 918 O O . ALA A 1 119 ? -23.935 -5.024 -8.323 1.00 53.19 119 ALA A O 1
ATOM 919 N N . GLN A 1 120 ? -22.117 -6.122 -9.080 1.00 48.72 120 GLN A N 1
ATOM 920 C CA . GLN A 1 120 ? -22.741 -6.619 -10.293 1.00 48.72 120 GLN A CA 1
ATOM 921 C C . GLN A 1 120 ? -23.884 -7.524 -9.831 1.00 48.72 120 GLN A C 1
ATOM 923 O O . GLN A 1 120 ? -23.666 -8.379 -8.976 1.00 48.72 120 GLN A O 1
ATOM 928 N N . CYS A 1 121 ? -25.095 -7.266 -10.322 1.00 47.41 121 CYS A N 1
ATOM 929 C CA . CYS A 1 121 ? -26.226 -8.159 -10.139 1.00 47.41 121 CYS A CA 1
ATOM 930 C C . CYS A 1 121 ? -25.818 -9.544 -10.644 1.00 47.41 121 CYS A C 1
ATOM 932 O O . CYS A 1 121 ? -25.487 -9.680 -11.824 1.00 47.41 121 CYS A O 1
ATOM 934 N N . ASP A 1 122 ? -25.812 -10.526 -9.746 1.00 38.06 122 ASP A N 1
ATOM 935 C CA . ASP A 1 122 ? -25.829 -11.934 -10.119 1.00 38.06 122 ASP A CA 1
ATOM 936 C C . ASP A 1 122 ? -27.097 -12.156 -10.964 1.00 38.06 122 ASP A C 1
ATOM 938 O O . ASP A 1 122 ? -28.204 -11.846 -10.512 1.00 38.06 122 ASP A O 1
ATOM 942 N N . VAL A 1 123 ? -26.914 -12.575 -12.220 1.00 39.56 123 VAL A N 1
ATOM 943 C CA . VAL A 1 123 ? -27.984 -13.043 -13.120 1.00 39.56 123 VAL A CA 1
ATOM 944 C C . VAL A 1 123 ? -28.119 -14.545 -12.954 1.00 39.56 123 VAL A C 1
ATOM 946 O O . VAL A 1 123 ? -27.057 -15.209 -12.926 1.00 39.56 123 VAL A O 1
#

Secondary structure (DSSP, 8-state):
----S-----HHHHHHHHHHHHHIIIIIHHHHTTTT-----PPEEEEE-S-HHHHHH-----TTSEEE----SSGGGHHHHHHHTHHHHTT-EEEEE-SSSHHHHHHHHHHHHHHHS--PPP-

Mean predicted aligned error: 8.05 Å

pLDDT: mean 82.7, std 18.87, range [38.06, 97.56]

InterPro domains:
  IPR001763 Rhodanese-like domain [PF00581] (33-112)
  IPR001763 Rhodanese-like domain [PS50206] (40-114)
  IPR020936 tRNA uridine(34) hydroxylase [PTHR43268] (7-113)
  IPR036873 Rhodanese-like domain superfamily [G3DSA:3.40.250.10] (1-120)
  IPR036873 Rhodanese-like domain superfamily [SSF52821] (36-113)

Organism: NCBI:txid127549